Protein AF-A0A2T4LP52-F1 (afdb_monomer)

Solvent-accessible surface area (backbone atoms only — not comparable to full-atom values): 8667 Å² total; per-residue (Å²): 105,74,69,58,51,50,53,53,50,54,66,71,45,63,92,54,89,73,91,51,73,64,58,46,66,74,68,55,74,78,50,70,69,56,50,48,52,50,37,54,52,25,46,76,70,70,34,55,72,60,28,53,50,51,50,52,53,43,43,73,72,69,49,54,54,69,58,53,48,54,51,45,43,51,50,42,52,47,17,43,56,39,39,58,40,43,76,71,69,44,50,56,63,54,46,15,63,74,72,73,42,60,50,68,60,39,51,53,24,40,63,57,30,71,80,48,54,70,66,57,40,49,54,51,47,50,50,42,51,55,48,53,50,45,65,74,72,50,91,64,61,52,62,58,55,50,52,53,53,61,71,72,98

pLDDT: mean 93.83, std 4.49, range [69.5, 98.44]

Foldseek 3Di:
DVVVLVVQLVVVCVPDPDDDPVSCVVRPDDDLLRLLLVLLVCLLVVVLVVNLVSLVVCVVVVDFLLNSLVSNLVLLVLLLQLVVVVVVVDDLVRSCVVVVHDSVSSVSSPVSSVSDDSVRSVVLNVLSVVLSVCCVPPPDDNSVSSSVSSVVD

Structure (mmCIF, N/CA/C/O backbone):
data_AF-A0A2T4LP52-F1
#
_entry.id   AF-A0A2T4LP52-F1
#
loop_
_atom_site.group_PDB
_atom_site.id
_atom_site.type_symbol
_atom_site.label_atom_id
_atom_site.label_alt_id
_atom_site.label_comp_id
_atom_site.label_asym_id
_atom_site.label_entity_id
_atom_site.label_seq_id
_atom_site.pdbx_PDB_ins_code
_atom_site.Cartn_x
_atom_site.Cartn_y
_atom_site.Cartn_z
_atom_site.occupancy
_atom_site.B_iso_or_equiv
_atom_site.auth_seq_id
_atom_site.auth_comp_id
_atom_site.auth_asym_id
_atom_site.auth_atom_id
_atom_site.pdbx_PDB_model_num
ATOM 1 N N . ILE A 1 1 ? -2.069 5.357 -17.944 1.00 69.50 1 ILE A N 1
ATOM 2 C CA . ILE A 1 1 ? -1.659 3.961 -17.659 1.00 69.50 1 ILE A CA 1
ATOM 3 C C . ILE A 1 1 ? -2.259 2.991 -18.676 1.00 69.50 1 ILE A C 1
ATOM 5 O O . ILE A 1 1 ? -1.572 2.732 -19.644 1.00 69.50 1 ILE A O 1
ATOM 9 N N . VAL A 1 2 ? -3.519 2.530 -18.573 1.00 82.31 2 VAL A N 1
ATOM 10 C CA . VAL A 1 2 ? -4.048 1.475 -19.484 1.00 82.31 2 VAL A CA 1
ATOM 11 C C . VAL A 1 2 ? -3.901 1.818 -20.975 1.00 82.31 2 VAL A C 1
ATOM 13 O O . VAL A 1 2 ? -3.417 0.992 -21.735 1.00 82.31 2 VAL A O 1
ATOM 16 N N . LYS A 1 3 ? -4.225 3.053 -21.383 1.00 86.69 3 LYS A N 1
ATOM 17 C CA . LYS A 1 3 ? -4.033 3.519 -22.769 1.00 86.69 3 LYS A CA 1
ATOM 18 C C . LYS A 1 3 ? -2.575 3.388 -23.250 1.00 86.69 3 LYS A C 1
ATOM 20 O O . LYS A 1 3 ? -2.340 2.867 -24.329 1.00 86.69 3 LYS A O 1
ATOM 25 N N . GLN A 1 4 ? -1.612 3.795 -22.421 1.00 85.62 4 GLN A N 1
ATOM 26 C CA . GLN A 1 4 ? -0.179 3.727 -22.743 1.00 85.62 4 GLN A CA 1
ATOM 27 C C . GLN A 1 4 ? 0.332 2.279 -22.816 1.00 85.62 4 GLN A C 1
ATOM 29 O O . GLN A 1 4 ? 1.195 1.970 -23.631 1.00 85.62 4 GLN A O 1
ATOM 34 N N . GLU A 1 5 ? -0.190 1.376 -21.978 1.00 86.88 5 GLU A N 1
ATOM 35 C CA . GLU A 1 5 ? 0.147 -0.053 -22.061 1.00 86.88 5 GLU A CA 1
ATOM 36 C C . GLU A 1 5 ? -0.409 -0.694 -23.341 1.00 86.88 5 GLU A C 1
ATOM 38 O O . GLU A 1 5 ? 0.272 -1.507 -23.958 1.00 86.88 5 GLU A O 1
ATOM 43 N N . ILE A 1 6 ? -1.608 -0.291 -23.782 1.00 87.69 6 ILE A N 1
ATOM 44 C CA . ILE A 1 6 ? -2.187 -0.740 -25.058 1.00 87.69 6 ILE A CA 1
ATOM 45 C C . ILE A 1 6 ? -1.346 -0.248 -26.241 1.00 87.69 6 ILE A C 1
ATOM 47 O O . ILE A 1 6 ? -1.047 -1.034 -27.132 1.00 87.69 6 ILE A O 1
ATOM 51 N N . GLU A 1 7 ? -0.915 1.014 -26.238 1.00 88.81 7 GLU A N 1
ATOM 52 C CA . GLU A 1 7 ? -0.043 1.565 -27.288 1.00 88.81 7 GLU A CA 1
ATOM 53 C C . GLU A 1 7 ? 1.283 0.792 -27.395 1.00 88.81 7 GLU A C 1
ATOM 55 O O . GLU A 1 7 ? 1.698 0.428 -28.495 1.00 88.81 7 GLU A O 1
ATOM 60 N N . LYS A 1 8 ? 1.909 0.453 -26.259 1.00 88.38 8 LYS A N 1
ATOM 61 C CA . LYS A 1 8 ? 3.119 -0.387 -26.229 1.00 88.38 8 LYS A CA 1
ATOM 62 C C . LYS A 1 8 ? 2.878 -1.794 -26.775 1.00 88.38 8 LYS A C 1
ATOM 64 O O . LYS A 1 8 ? 3.717 -2.312 -27.505 1.00 88.38 8 LYS A O 1
ATOM 69 N N . LEU A 1 9 ? 1.744 -2.409 -26.437 1.00 89.62 9 LEU A N 1
ATOM 70 C CA . LEU A 1 9 ? 1.387 -3.741 -26.929 1.00 89.62 9 LEU A CA 1
ATOM 71 C C . LEU A 1 9 ? 1.138 -3.751 -28.437 1.00 89.62 9 LEU A C 1
ATOM 73 O O . LEU A 1 9 ? 1.603 -4.661 -29.113 1.00 89.62 9 LEU A O 1
ATOM 77 N N . ILE A 1 10 ? 0.451 -2.736 -28.966 1.00 89.56 10 ILE A N 1
ATOM 78 C CA . ILE A 1 10 ? 0.235 -2.591 -30.411 1.00 89.56 10 ILE A CA 1
ATOM 79 C C . ILE A 1 10 ? 1.580 -2.454 -31.130 1.00 89.56 10 ILE A C 1
ATOM 81 O O . ILE A 1 10 ? 1.810 -3.139 -32.120 1.00 89.56 10 ILE A O 1
ATOM 85 N N . LEU A 1 11 ? 2.494 -1.635 -30.599 1.00 89.50 11 LEU A N 1
ATOM 86 C CA . LEU A 1 11 ? 3.828 -1.474 -31.179 1.00 89.50 11 LEU A CA 1
ATOM 87 C C . LEU A 1 11 ? 4.650 -2.775 -31.131 1.00 89.50 11 LEU A C 1
ATOM 89 O O . LEU A 1 11 ? 5.375 -3.077 -32.073 1.00 89.50 11 LEU A O 1
ATOM 93 N N . PHE A 1 12 ? 4.526 -3.555 -30.054 1.00 89.94 12 PHE A N 1
ATOM 94 C CA . PHE A 1 12 ? 5.217 -4.837 -29.896 1.00 89.94 12 PHE A CA 1
ATOM 95 C C . PHE A 1 12 ? 4.693 -5.934 -30.834 1.00 89.94 12 PHE A C 1
ATOM 97 O O . PHE A 1 12 ? 5.462 -6.787 -31.270 1.00 89.94 12 PHE A O 1
ATOM 104 N N . LEU A 1 13 ? 3.393 -5.933 -31.140 1.00 91.06 13 LEU A N 1
ATOM 105 C CA . LEU A 1 13 ? 2.763 -6.966 -31.966 1.00 91.06 13 LEU A CA 1
ATOM 106 C C . LEU A 1 13 ? 3.220 -6.957 -33.431 1.00 91.06 13 LEU A C 1
ATOM 108 O O . LEU A 1 13 ? 3.140 -8.001 -34.087 1.00 91.06 13 LEU A O 1
ATOM 112 N N . GLY A 1 14 ? 3.667 -5.809 -33.947 1.00 88.56 14 GLY A N 1
ATOM 113 C CA . GLY A 1 14 ? 3.943 -5.634 -35.372 1.00 88.56 14 GLY A CA 1
ATOM 114 C C . GLY A 1 14 ? 2.691 -5.918 -36.207 1.00 88.56 14 GLY A C 1
ATOM 115 O O . GLY A 1 14 ? 1.634 -5.343 -35.959 1.00 88.56 14 GLY A O 1
ATOM 116 N N . ASP A 1 15 ? 2.793 -6.853 -37.152 1.00 91.12 15 ASP A N 1
ATOM 117 C CA . ASP A 1 15 ? 1.692 -7.218 -38.057 1.00 91.12 15 ASP A CA 1
ATOM 118 C C . ASP A 1 15 ? 0.634 -8.134 -37.414 1.00 91.12 15 ASP A C 1
ATOM 120 O O . ASP A 1 15 ? -0.413 -8.417 -38.004 1.00 91.12 15 ASP A O 1
ATOM 124 N N . ARG A 1 16 ? 0.884 -8.637 -36.197 1.00 93.75 16 ARG A N 1
ATOM 125 C CA . ARG A 1 16 ? -0.079 -9.492 -35.497 1.00 93.75 16 ARG A CA 1
ATOM 126 C C . ARG A 1 16 ? -1.292 -8.677 -35.047 1.00 93.75 16 ARG A C 1
ATOM 128 O O . ARG A 1 16 ? -1.170 -7.680 -34.349 1.00 93.75 16 ARG A O 1
ATOM 135 N N . THR A 1 17 ? -2.488 -9.186 -35.327 1.00 90.62 17 THR A N 1
ATOM 136 C CA . THR A 1 17 ? -3.756 -8.504 -35.002 1.00 90.62 17 THR A CA 1
ATOM 137 C C . THR A 1 17 ? -4.356 -8.891 -33.648 1.00 90.62 17 THR A C 1
ATOM 139 O O . THR A 1 17 ? -5.335 -8.290 -33.213 1.00 90.62 17 THR A O 1
ATOM 142 N N . THR A 1 18 ? -3.800 -9.902 -32.969 1.00 92.00 18 THR A N 1
ATOM 143 C CA . THR A 1 18 ? -4.332 -10.424 -31.698 1.00 92.00 18 THR A CA 1
ATOM 144 C C . THR A 1 18 ? -3.287 -10.360 -30.586 1.00 92.00 18 THR A C 1
ATOM 146 O O . THR A 1 18 ? -2.221 -10.979 -30.687 1.00 92.00 18 THR A O 1
ATOM 149 N N . ILE A 1 19 ? -3.633 -9.654 -29.501 1.00 90.81 19 ILE A N 1
ATOM 150 C CA . ILE A 1 19 ? -2.891 -9.644 -28.232 1.00 90.81 19 ILE A CA 1
ATOM 151 C C . ILE A 1 19 ? -3.231 -10.925 -27.466 1.00 90.81 19 ILE A C 1
ATOM 153 O O . ILE A 1 19 ? -4.397 -11.180 -27.159 1.00 90.81 19 ILE A O 1
ATOM 157 N N . ASN A 1 20 ? -2.222 -11.716 -27.116 1.00 91.69 20 ASN A N 1
ATOM 158 C CA . ASN A 1 20 ? -2.361 -12.864 -26.229 1.00 91.69 20 ASN A CA 1
ATOM 159 C C . ASN A 1 20 ? -1.802 -12.553 -24.826 1.00 91.69 20 ASN A C 1
ATOM 161 O O . ASN A 1 20 ? -1.160 -11.531 -24.581 1.00 91.69 20 ASN A O 1
ATOM 165 N N . LYS A 1 21 ? -2.052 -13.454 -23.871 1.00 89.44 21 LYS A N 1
ATOM 166 C CA . LYS A 1 21 ? -1.648 -13.266 -22.470 1.00 89.44 21 LYS A CA 1
ATOM 167 C C . LYS A 1 21 ? -0.124 -13.189 -22.283 1.00 89.44 21 LYS A C 1
ATOM 169 O O . LYS A 1 21 ? 0.333 -12.475 -21.393 1.00 89.44 21 LYS A O 1
ATOM 174 N N . ASN A 1 22 ? 0.653 -13.895 -23.103 1.00 89.31 22 ASN A N 1
ATOM 175 C CA . ASN A 1 22 ? 2.113 -13.872 -23.021 1.00 89.31 22 ASN A CA 1
ATOM 176 C C . ASN A 1 22 ? 2.676 -12.519 -23.470 1.00 89.31 22 ASN A C 1
ATOM 178 O O . ASN A 1 22 ? 3.576 -12.014 -22.806 1.00 89.31 22 ASN A O 1
ATOM 182 N N . ASP A 1 23 ? 2.101 -11.895 -24.505 1.00 88.88 23 ASP A N 1
ATOM 183 C CA . ASP A 1 23 ? 2.513 -10.552 -24.942 1.00 88.88 23 ASP A CA 1
ATOM 184 C C . ASP A 1 23 ? 2.310 -9.528 -23.812 1.00 88.88 23 ASP A C 1
ATOM 186 O O . ASP A 1 23 ? 3.187 -8.716 -23.517 1.00 88.88 23 ASP A O 1
ATOM 190 N N . VAL A 1 24 ? 1.170 -9.619 -23.110 1.00 86.75 24 VAL A N 1
ATOM 191 C CA . VAL A 1 24 ? 0.882 -8.778 -21.936 1.00 86.75 24 VAL A CA 1
ATOM 192 C C . VAL A 1 24 ? 1.922 -8.999 -20.843 1.00 86.75 24 VAL A C 1
ATOM 194 O O . VAL A 1 24 ? 2.429 -8.032 -20.287 1.00 86.75 24 VAL A O 1
ATOM 197 N N . HIS A 1 25 ? 2.271 -10.249 -20.539 1.00 84.00 25 HIS A N 1
ATOM 198 C CA . HIS A 1 25 ? 3.273 -10.551 -19.516 1.00 84.00 25 HIS A CA 1
ATOM 199 C C . HIS A 1 25 ? 4.694 -10.112 -19.889 1.00 84.00 25 HIS A C 1
ATOM 201 O O . HIS A 1 25 ? 5.468 -9.816 -18.982 1.00 84.00 25 HIS A O 1
ATOM 207 N N . GLN A 1 26 ? 5.036 -10.058 -21.178 1.00 84.19 26 GLN A N 1
ATOM 208 C CA . GLN A 1 26 ? 6.344 -9.584 -21.639 1.00 84.19 26 GLN A CA 1
ATOM 209 C C . GLN A 1 26 ? 6.476 -8.061 -21.613 1.00 84.19 26 GLN A C 1
ATOM 211 O O . GLN A 1 26 ? 7.556 -7.554 -21.322 1.00 84.19 26 GLN A O 1
ATOM 216 N N . ILE A 1 27 ? 5.404 -7.335 -21.939 1.00 85.19 27 ILE A N 1
ATOM 217 C CA . ILE A 1 27 ? 5.480 -5.889 -22.198 1.00 85.19 27 ILE A CA 1
ATOM 218 C C . ILE A 1 27 ? 4.911 -5.049 -21.062 1.00 85.19 27 ILE A C 1
ATOM 220 O O . ILE A 1 27 ? 5.405 -3.953 -20.786 1.00 85.19 27 ILE A O 1
ATOM 224 N N . VAL A 1 28 ? 3.874 -5.543 -20.388 1.00 81.31 28 VAL A N 1
ATOM 225 C CA . VAL A 1 28 ? 3.184 -4.781 -19.352 1.00 81.31 28 VAL A CA 1
ATOM 226 C C . VAL A 1 28 ? 3.816 -5.072 -18.000 1.00 81.31 28 VAL A C 1
ATOM 228 O O . VAL A 1 28 ? 3.507 -6.058 -17.327 1.00 81.31 28 VAL A O 1
ATOM 231 N N . ASN A 1 29 ? 4.675 -4.153 -17.571 1.00 79.25 29 ASN A N 1
ATOM 232 C CA . ASN A 1 29 ? 5.210 -4.157 -16.220 1.00 79.25 29 ASN A CA 1
ATOM 233 C C . ASN A 1 29 ? 4.156 -3.667 -15.225 1.00 79.25 29 ASN A C 1
ATOM 235 O O . ASN A 1 29 ? 3.415 -2.714 -15.478 1.00 79.25 29 ASN A O 1
ATOM 239 N N . ARG A 1 30 ? 4.111 -4.301 -14.050 1.00 83.06 30 ARG A N 1
ATOM 240 C CA . ARG A 1 30 ? 3.306 -3.793 -12.936 1.00 83.06 30 ARG A CA 1
ATOM 241 C C . ARG A 1 30 ? 3.861 -2.455 -12.483 1.00 83.06 30 ARG A C 1
ATOM 243 O O . ARG A 1 30 ? 5.074 -2.300 -12.344 1.00 83.06 30 ARG A O 1
ATOM 250 N N . SER A 1 31 ? 2.971 -1.511 -12.199 1.00 88.62 31 SER A N 1
ATOM 251 C CA . SER A 1 31 ? 3.402 -0.263 -11.581 1.00 88.62 31 SER A CA 1
ATOM 252 C C . SER A 1 31 ? 3.913 -0.518 -10.162 1.00 88.62 31 SER A C 1
ATOM 254 O O . SER A 1 31 ? 3.509 -1.478 -9.498 1.00 88.62 31 SER A O 1
ATOM 256 N N . LEU A 1 32 ? 4.761 0.383 -9.665 1.00 91.00 32 LEU A N 1
ATOM 257 C CA . LEU A 1 32 ? 5.229 0.344 -8.282 1.00 91.00 32 LEU A CA 1
ATOM 258 C C . LEU A 1 32 ? 4.062 0.270 -7.287 1.00 91.00 32 LEU A C 1
ATOM 260 O O . LEU A 1 32 ? 4.070 -0.555 -6.381 1.00 91.00 32 LEU A O 1
ATOM 264 N N . GLU A 1 33 ? 3.021 1.080 -7.492 1.00 90.94 33 GLU A N 1
ATOM 265 C CA . GLU A 1 33 ? 1.828 1.072 -6.639 1.00 90.94 33 GLU A CA 1
ATOM 266 C C . GLU A 1 33 ? 1.111 -0.282 -6.637 1.00 90.94 33 GLU A C 1
ATOM 268 O O . GLU A 1 33 ? 0.654 -0.731 -5.587 1.00 90.94 33 GLU A O 1
ATOM 273 N N . GLN A 1 34 ? 1.021 -0.950 -7.793 1.00 91.50 34 GLN A N 1
ATOM 274 C CA . GLN A 1 34 ? 0.430 -2.286 -7.892 1.00 91.50 34 GLN A CA 1
ATOM 275 C C . GLN A 1 34 ? 1.285 -3.331 -7.174 1.00 91.50 34 GLN A C 1
ATOM 277 O O . GLN A 1 34 ? 0.735 -4.190 -6.486 1.00 91.50 34 GLN A O 1
ATOM 282 N N . ASN A 1 35 ? 2.613 -3.251 -7.298 1.00 94.50 35 ASN A N 1
ATOM 283 C CA . ASN A 1 35 ? 3.523 -4.137 -6.576 1.00 94.50 35 ASN A CA 1
ATOM 284 C C . ASN A 1 35 ? 3.432 -3.914 -5.062 1.00 94.50 35 ASN A C 1
ATOM 286 O O . ASN A 1 35 ? 3.279 -4.878 -4.324 1.00 94.50 35 ASN A O 1
ATOM 290 N N . VAL A 1 36 ? 3.420 -2.665 -4.588 1.00 95.38 36 VAL A N 1
ATOM 291 C CA . VAL A 1 36 ? 3.279 -2.368 -3.154 1.00 95.38 36 VAL A CA 1
ATOM 292 C C . VAL A 1 36 ? 1.892 -2.751 -2.626 1.00 95.38 36 VAL A C 1
ATOM 294 O O . VAL A 1 36 ? 1.765 -3.217 -1.496 1.00 95.38 36 VAL A O 1
ATOM 297 N N . PHE A 1 37 ? 0.836 -2.633 -3.434 1.00 94.81 37 PHE A N 1
ATOM 298 C CA . PHE A 1 37 ? -0.470 -3.175 -3.060 1.00 94.81 37 PHE A CA 1
ATOM 299 C C . PHE A 1 37 ? -0.411 -4.703 -2.900 1.00 94.81 37 PHE A C 1
ATOM 301 O O . PHE A 1 37 ? -0.812 -5.236 -1.867 1.00 94.81 37 PHE A O 1
ATOM 308 N N . LEU A 1 38 ? 0.160 -5.413 -3.876 1.00 95.31 38 LEU A N 1
ATOM 309 C CA . LEU A 1 38 ? 0.328 -6.867 -3.811 1.00 95.31 38 LEU A CA 1
ATOM 310 C C . LEU A 1 38 ? 1.213 -7.309 -2.633 1.00 95.31 38 LEU A C 1
ATOM 312 O O . LEU A 1 38 ? 0.930 -8.330 -2.008 1.00 95.31 38 LEU A O 1
ATOM 316 N N . LEU A 1 39 ? 2.233 -6.525 -2.283 1.00 95.25 39 LEU A N 1
ATOM 317 C CA . LEU A 1 39 ? 3.057 -6.738 -1.095 1.00 95.25 39 LEU A CA 1
ATOM 318 C C . LEU A 1 39 ? 2.197 -6.767 0.174 1.00 95.25 39 LEU A C 1
ATOM 320 O O . LEU A 1 39 ? 2.314 -7.703 0.964 1.00 95.25 39 LEU A O 1
ATOM 324 N N . THR A 1 40 ? 1.276 -5.809 0.334 1.00 93.69 40 THR A N 1
ATOM 325 C CA . THR A 1 40 ? 0.356 -5.805 1.485 1.00 93.69 40 THR A CA 1
ATOM 326 C C . THR A 1 40 ? -0.578 -7.020 1.495 1.00 93.69 40 THR A C 1
ATOM 328 O O . THR A 1 40 ? -0.893 -7.530 2.568 1.00 93.69 40 THR A O 1
ATOM 331 N N . GLU A 1 41 ? -0.961 -7.568 0.332 1.00 94.38 41 GLU A N 1
ATOM 332 C CA . GLU A 1 41 ? -1.688 -8.846 0.287 1.00 94.38 41 GLU A CA 1
ATOM 333 C C . GLU A 1 41 ? -0.838 -10.038 0.738 1.00 94.38 41 GLU A C 1
ATOM 335 O O . GLU A 1 41 ? -1.351 -10.946 1.394 1.00 94.38 41 GLU A O 1
ATOM 340 N N . TYR A 1 42 ? 0.443 -10.085 0.366 1.00 95.62 42 TYR A N 1
ATOM 341 C CA . TYR A 1 42 ? 1.330 -11.156 0.814 1.00 95.62 42 TYR A CA 1
ATOM 342 C C . TYR A 1 42 ? 1.541 -11.118 2.322 1.00 95.62 42 TYR A C 1
ATOM 344 O O . TYR A 1 42 ? 1.493 -12.179 2.943 1.00 95.62 42 TYR A O 1
ATOM 352 N N . ILE A 1 43 ? 1.701 -9.925 2.898 1.00 92.31 43 ILE A N 1
ATOM 353 C CA . ILE A 1 43 ? 1.793 -9.723 4.349 1.00 92.31 43 ILE A CA 1
ATOM 354 C C . ILE A 1 43 ? 0.508 -10.220 5.022 1.00 92.31 43 ILE A C 1
ATOM 356 O O . ILE A 1 43 ? 0.563 -11.119 5.854 1.00 92.31 43 ILE A O 1
ATOM 360 N N . GLN A 1 44 ? -0.659 -9.747 4.568 1.00 91.56 44 GLN A N 1
ATOM 361 C CA . GLN A 1 44 ? -1.965 -10.149 5.107 1.00 91.56 44 GLN A CA 1
ATOM 362 C C . GLN A 1 44 ? -2.188 -11.668 5.080 1.00 91.56 44 GLN A C 1
ATOM 364 O O . GLN A 1 44 ? -2.760 -12.236 6.006 1.00 91.56 44 GLN A O 1
ATOM 369 N N . LYS A 1 45 ? -1.731 -12.341 4.018 1.00 92.81 45 LYS A N 1
ATOM 370 C CA . LYS A 1 45 ? -1.870 -13.796 3.834 1.00 92.81 45 LYS A CA 1
ATOM 371 C C . LYS A 1 45 ? -0.751 -14.599 4.511 1.00 92.81 45 LYS A C 1
ATOM 373 O O . LYS A 1 45 ? -0.602 -15.778 4.190 1.00 92.81 45 LYS A O 1
ATOM 378 N N . ASN A 1 46 ? 0.060 -13.985 5.378 1.00 90.06 46 ASN A N 1
ATOM 379 C CA . ASN A 1 46 ? 1.224 -14.593 6.033 1.00 90.06 46 ASN A CA 1
ATOM 380 C C . ASN A 1 46 ? 2.248 -15.217 5.059 1.00 90.06 46 ASN A C 1
ATOM 382 O O . ASN A 1 46 ? 2.999 -16.129 5.400 1.00 90.06 46 ASN A O 1
ATOM 386 N N . LYS A 1 47 ? 2.333 -14.714 3.821 1.00 94.75 47 LYS A N 1
ATOM 387 C CA . LYS A 1 47 ? 3.281 -15.182 2.794 1.00 94.75 47 LYS A CA 1
ATOM 388 C C . LYS A 1 47 ? 4.607 -14.425 2.894 1.00 94.75 47 LYS A C 1
ATOM 390 O O . LYS A 1 47 ? 5.044 -13.816 1.916 1.00 94.75 47 LYS A O 1
ATOM 395 N N . LYS A 1 48 ? 5.256 -14.486 4.064 1.00 90.31 48 LYS A N 1
ATOM 396 C CA . LYS A 1 48 ? 6.462 -13.698 4.395 1.00 90.31 48 LYS A CA 1
ATOM 397 C C . LYS A 1 48 ? 7.589 -13.866 3.368 1.00 90.31 48 LYS A C 1
ATOM 399 O O . LYS A 1 48 ? 8.132 -12.872 2.903 1.00 90.31 48 LYS A O 1
ATOM 404 N N . THR A 1 49 ? 7.852 -15.086 2.893 1.00 93.75 49 THR A N 1
ATOM 405 C CA . THR A 1 49 ? 8.858 -15.341 1.841 1.00 93.75 49 THR A CA 1
ATOM 406 C C . THR A 1 49 ? 8.570 -14.571 0.549 1.00 93.75 49 THR A C 1
ATOM 408 O O . THR A 1 49 ? 9.479 -13.993 -0.040 1.00 93.75 49 THR A O 1
ATOM 411 N N . LYS A 1 50 ? 7.302 -14.517 0.112 1.00 95.75 50 LYS A N 1
ATOM 412 C CA . LYS A 1 50 ? 6.914 -13.779 -1.103 1.00 95.75 50 LYS A CA 1
ATOM 413 C C . LYS A 1 50 ? 6.961 -12.269 -0.894 1.00 95.75 50 LYS A C 1
ATOM 415 O O . LYS A 1 50 ? 7.324 -11.552 -1.820 1.00 95.75 50 LYS A O 1
ATOM 420 N N . ALA A 1 51 ? 6.602 -11.801 0.301 1.00 95.44 51 ALA A N 1
ATOM 421 C CA . ALA A 1 51 ? 6.699 -10.392 0.662 1.00 95.44 51 ALA A CA 1
ATOM 422 C C . ALA A 1 51 ? 8.158 -9.912 0.617 1.00 95.44 51 ALA A C 1
ATOM 424 O O . ALA A 1 51 ? 8.456 -8.936 -0.064 1.00 95.44 51 ALA A O 1
ATOM 425 N N . ILE A 1 52 ? 9.075 -10.651 1.247 1.00 94.38 52 ILE A N 1
ATOM 426 C CA . ILE A 1 52 ? 10.505 -10.315 1.248 1.00 94.38 52 ILE A CA 1
ATOM 427 C C . ILE A 1 52 ? 11.106 -10.391 -0.153 1.00 94.38 52 ILE A C 1
ATOM 429 O O . ILE A 1 52 ? 11.825 -9.476 -0.544 1.00 94.38 52 ILE A O 1
ATOM 433 N N . GLN A 1 53 ? 10.777 -11.418 -0.944 1.00 95.31 53 GLN A N 1
ATOM 434 C CA . GLN A 1 53 ? 11.255 -11.483 -2.327 1.00 95.31 53 GLN A CA 1
ATOM 435 C C . GLN A 1 53 ? 10.808 -10.258 -3.134 1.00 95.31 53 GLN A C 1
ATOM 437 O O . GLN A 1 53 ? 11.622 -9.634 -3.800 1.00 95.31 53 GLN A O 1
ATOM 442 N N . MET A 1 54 ? 9.540 -9.858 -3.011 1.00 94.88 54 MET A N 1
ATOM 443 C CA . MET A 1 54 ? 9.017 -8.683 -3.708 1.00 94.88 54 MET A CA 1
ATOM 444 C C . MET A 1 54 ? 9.726 -7.389 -3.299 1.00 94.88 54 MET A C 1
ATOM 446 O O . MET A 1 54 ? 9.983 -6.542 -4.146 1.00 94.88 54 MET A O 1
ATOM 450 N N . VAL A 1 55 ? 10.055 -7.227 -2.018 1.00 94.31 55 VAL A N 1
ATOM 451 C CA . VAL A 1 55 ? 10.806 -6.059 -1.532 1.00 94.31 55 VAL A CA 1
ATOM 452 C C . VAL A 1 55 ? 12.204 -6.038 -2.131 1.00 94.31 55 VAL A C 1
ATOM 454 O O . VAL A 1 55 ? 12.627 -5.002 -2.637 1.00 94.31 55 VAL A O 1
ATOM 457 N N . LYS A 1 56 ? 12.890 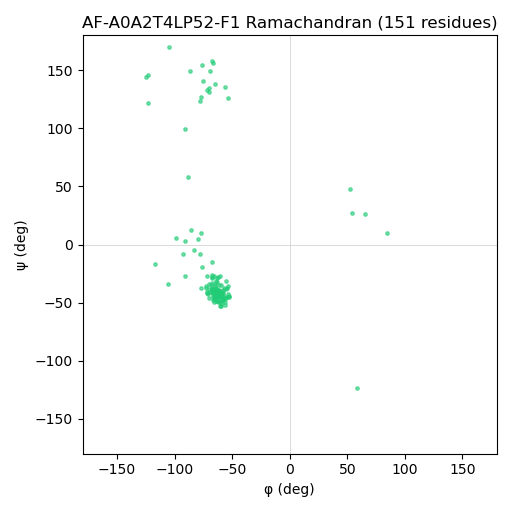-7.185 -2.146 1.00 93.62 56 LYS A N 1
ATOM 458 C CA . LYS A 1 56 ? 14.212 -7.322 -2.768 1.00 93.62 56 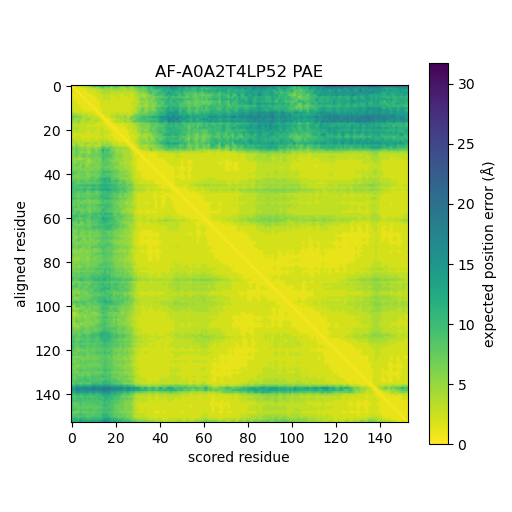LYS A CA 1
ATOM 459 C C . LYS A 1 56 ? 14.176 -7.001 -4.257 1.00 93.62 56 LYS A C 1
ATOM 461 O O . LYS A 1 56 ? 15.045 -6.275 -4.727 1.00 93.62 56 LYS A O 1
ATOM 466 N N . ASP A 1 57 ? 13.158 -7.471 -4.973 1.00 93.50 57 ASP A N 1
ATOM 467 C CA . ASP A 1 57 ? 12.981 -7.175 -6.397 1.00 93.50 57 ASP A CA 1
ATOM 468 C C . ASP A 1 57 ? 12.790 -5.665 -6.629 1.00 93.50 57 ASP A C 1
ATOM 470 O O . ASP A 1 57 ? 13.419 -5.087 -7.512 1.00 93.50 57 ASP A O 1
ATOM 474 N N . LEU A 1 58 ? 11.969 -5.001 -5.806 1.00 94.19 58 LEU A N 1
ATOM 475 C CA . LEU A 1 58 ? 11.740 -3.554 -5.896 1.00 94.19 58 LEU A CA 1
ATOM 476 C C . LEU A 1 58 ? 13.009 -2.748 -5.581 1.00 94.19 58 LEU A C 1
ATOM 478 O O . LEU A 1 58 ? 13.327 -1.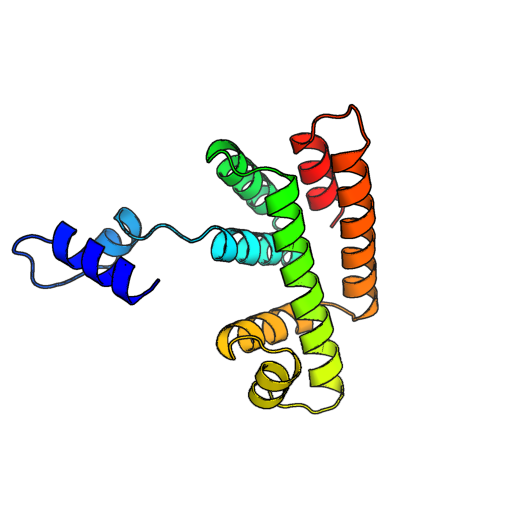795 -6.290 1.00 94.19 58 LEU A O 1
ATOM 482 N N . ILE A 1 59 ? 13.771 -3.159 -4.568 1.00 93.00 59 ILE A N 1
ATOM 483 C CA . ILE A 1 59 ? 15.060 -2.545 -4.228 1.00 93.00 59 ILE A CA 1
ATOM 484 C C . ILE A 1 59 ? 16.080 -2.760 -5.357 1.00 93.00 59 ILE A C 1
ATOM 486 O O . ILE A 1 59 ? 16.799 -1.831 -5.723 1.00 93.00 59 ILE A O 1
ATOM 490 N N . ALA A 1 60 ? 16.119 -3.947 -5.969 1.00 92.00 60 ALA A N 1
ATOM 491 C CA . ALA A 1 60 ? 16.974 -4.227 -7.125 1.00 92.00 60 ALA A CA 1
ATOM 492 C C . ALA A 1 60 ? 16.605 -3.361 -8.346 1.00 92.00 60 ALA A C 1
ATOM 494 O O . ALA A 1 60 ? 17.477 -2.991 -9.132 1.00 92.00 60 ALA A O 1
ATOM 495 N N . MET A 1 61 ? 15.334 -2.963 -8.464 1.00 91.38 61 MET A N 1
ATOM 496 C CA . MET A 1 61 ? 14.854 -1.960 -9.426 1.00 91.38 61 MET A CA 1
ATOM 497 C C . MET A 1 61 ? 15.179 -0.508 -9.023 1.00 91.38 61 MET A C 1
ATOM 499 O O . MET A 1 61 ? 14.708 0.423 -9.674 1.00 91.38 61 MET A O 1
ATOM 503 N N . LYS A 1 62 ? 16.017 -0.303 -7.996 1.00 92.44 62 LYS A N 1
ATOM 504 C CA . LYS A 1 62 ? 16.439 0.996 -7.445 1.00 92.44 62 LYS A CA 1
ATOM 505 C C . LYS A 1 62 ? 15.310 1.807 -6.803 1.00 92.44 62 LYS A C 1
ATOM 507 O O . LYS A 1 62 ? 15.385 3.033 -6.748 1.00 92.44 62 LYS A O 1
ATOM 512 N N . GLU A 1 63 ? 14.260 1.147 -6.317 1.00 95.25 63 GLU A N 1
ATOM 513 C CA . GLU A 1 63 ? 13.241 1.826 -5.519 1.00 95.25 63 GLU A CA 1
ATOM 514 C C . GLU A 1 63 ? 13.742 2.063 -4.093 1.00 95.25 63 GLU A C 1
ATOM 516 O O . GLU A 1 63 ? 14.159 1.144 -3.391 1.00 95.25 63 GLU A O 1
ATOM 521 N N . GLU A 1 64 ? 13.667 3.317 -3.655 1.00 94.94 64 GLU A N 1
ATOM 522 C CA . GLU A 1 64 ? 14.128 3.733 -2.333 1.00 94.94 64 GLU A CA 1
ATOM 523 C C . GLU A 1 64 ? 13.221 3.179 -1.212 1.00 94.94 64 GLU A C 1
ATOM 525 O O . GLU A 1 64 ? 11.993 3.336 -1.286 1.00 94.94 64 GLU A O 1
ATOM 530 N N . PRO A 1 65 ? 13.772 2.632 -0.109 1.00 95.44 65 PRO A N 1
ATOM 531 C CA . PRO A 1 65 ? 12.982 2.074 0.996 1.00 95.44 65 PRO A CA 1
ATOM 532 C C . PRO A 1 65 ? 11.962 3.042 1.589 1.00 95.44 65 PRO A C 1
ATOM 534 O O . PRO A 1 65 ? 10.846 2.653 1.923 1.00 95.44 65 PRO A O 1
ATOM 537 N N . ILE A 1 66 ? 12.320 4.325 1.680 1.00 95.88 66 ILE A N 1
ATOM 538 C CA . ILE A 1 66 ? 11.432 5.372 2.195 1.00 95.88 66 ILE A CA 1
ATOM 539 C C . ILE A 1 66 ? 10.207 5.583 1.295 1.00 95.88 66 ILE A C 1
ATOM 541 O O . ILE A 1 66 ? 9.101 5.806 1.784 1.00 95.88 66 ILE A O 1
ATOM 545 N N . LYS A 1 67 ? 10.377 5.449 -0.025 1.00 96.50 67 LYS A N 1
ATOM 546 C CA . LYS A 1 67 ? 9.286 5.540 -1.000 1.00 96.50 67 LYS A CA 1
ATOM 547 C C . LYS A 1 67 ? 8.385 4.311 -0.914 1.00 96.50 67 LYS A C 1
ATOM 549 O O . LYS A 1 67 ? 7.162 4.452 -0.939 1.00 96.50 67 LYS A O 1
ATOM 554 N N . LEU A 1 68 ? 8.973 3.122 -0.759 1.00 97.12 68 LEU A N 1
ATOM 555 C CA . LEU A 1 68 ? 8.225 1.885 -0.524 1.00 97.12 68 LEU A CA 1
ATOM 556 C C . LEU A 1 68 ? 7.392 1.980 0.755 1.00 97.12 68 LEU A C 1
ATOM 558 O O . LEU A 1 68 ? 6.186 1.739 0.708 1.00 97.12 68 LEU A O 1
ATOM 562 N N . LEU A 1 69 ? 8.000 2.414 1.863 1.00 97.69 69 LEU A N 1
ATOM 563 C CA . LEU A 1 69 ? 7.298 2.627 3.124 1.00 97.69 69 LEU A CA 1
ATOM 564 C C . LEU A 1 69 ? 6.148 3.625 2.954 1.00 97.69 69 LEU A C 1
ATOM 566 O O . LEU A 1 69 ? 5.026 3.315 3.331 1.00 97.69 69 LEU A O 1
ATOM 570 N N . ALA A 1 70 ? 6.373 4.774 2.309 1.00 97.62 70 ALA A N 1
ATOM 571 C CA . ALA A 1 70 ? 5.324 5.772 2.084 1.00 97.62 70 ALA A CA 1
ATOM 572 C C . ALA A 1 70 ? 4.107 5.211 1.319 1.00 97.62 70 ALA A C 1
ATOM 574 O O . ALA A 1 70 ? 2.956 5.553 1.626 1.00 97.62 70 ALA A O 1
ATOM 575 N N . LEU A 1 71 ? 4.340 4.328 0.343 1.00 97.38 71 LEU A N 1
ATOM 576 C CA . LEU A 1 71 ? 3.281 3.638 -0.396 1.00 97.38 71 LEU A CA 1
ATOM 577 C C . LEU A 1 71 ? 2.570 2.580 0.458 1.00 97.38 71 LEU A C 1
ATOM 579 O O . LEU A 1 71 ? 1.341 2.493 0.410 1.00 97.38 71 LEU A O 1
ATOM 583 N N . ILE A 1 72 ? 3.313 1.823 1.271 1.00 97.31 72 ILE A N 1
ATOM 584 C CA . ILE A 1 72 ? 2.752 0.861 2.230 1.00 97.31 72 ILE A CA 1
ATOM 585 C C . ILE A 1 72 ? 1.840 1.591 3.224 1.00 97.31 72 ILE A C 1
ATOM 587 O O . ILE A 1 72 ? 0.665 1.240 3.354 1.00 97.31 72 ILE A O 1
ATOM 591 N N . THR A 1 73 ? 2.325 2.669 3.844 1.00 97.94 73 THR A N 1
ATOM 592 C CA . THR A 1 73 ? 1.550 3.494 4.779 1.00 97.94 73 THR A CA 1
ATOM 593 C C . THR A 1 73 ? 0.295 4.053 4.116 1.00 97.94 73 THR A C 1
ATOM 595 O O . THR A 1 73 ? -0.779 4.067 4.713 1.00 97.94 73 THR A O 1
ATOM 598 N N . SER A 1 74 ? 0.392 4.490 2.857 1.00 97.25 74 SER A N 1
ATOM 599 C CA . SER A 1 74 ? -0.763 4.992 2.104 1.00 97.25 74 SER A CA 1
ATOM 600 C C . SER A 1 74 ? -1.827 3.916 1.874 1.00 97.25 74 SER A C 1
ATOM 602 O O . SER A 1 74 ? -3.016 4.212 1.993 1.00 97.25 74 SER A O 1
ATOM 604 N N . ASN A 1 75 ? -1.426 2.669 1.604 1.00 97.38 75 ASN A N 1
ATOM 605 C CA . ASN A 1 75 ? -2.357 1.547 1.488 1.00 97.38 75 ASN A CA 1
ATOM 606 C C . ASN A 1 75 ? -3.039 1.238 2.828 1.00 97.38 75 ASN A C 1
ATOM 608 O O . ASN A 1 75 ? -4.264 1.144 2.861 1.00 97.38 75 ASN A O 1
ATOM 612 N N . TYR A 1 76 ? -2.294 1.166 3.935 1.00 98.00 76 TYR A N 1
ATOM 613 C CA . TYR A 1 76 ? -2.889 0.917 5.255 1.00 98.00 76 TYR A CA 1
ATOM 614 C C . TYR A 1 76 ? -3.823 2.045 5.712 1.00 98.00 76 TYR A C 1
ATOM 616 O O . TYR A 1 76 ? -4.917 1.764 6.204 1.00 98.00 76 TYR A O 1
ATOM 624 N N . ARG A 1 77 ? -3.481 3.316 5.452 1.00 97.94 77 ARG A N 1
ATOM 625 C CA . ARG A 1 77 ? -4.404 4.446 5.673 1.00 97.94 77 ARG A CA 1
ATOM 626 C C . ARG A 1 77 ? -5.681 4.308 4.851 1.00 97.94 77 ARG A C 1
ATOM 628 O O . ARG A 1 77 ? -6.770 4.503 5.384 1.00 97.94 77 ARG A O 1
ATOM 635 N N . LEU A 1 78 ? -5.562 3.934 3.576 1.00 98.00 78 LEU A N 1
ATOM 636 C CA . LEU A 1 78 ? -6.718 3.706 2.711 1.00 98.00 78 LEU A CA 1
ATOM 637 C C . LEU A 1 78 ? -7.590 2.551 3.232 1.00 98.00 78 LEU A C 1
ATOM 639 O O . LEU A 1 78 ? -8.817 2.655 3.195 1.00 98.00 78 LEU A O 1
ATOM 643 N N . PHE A 1 79 ? -6.988 1.473 3.743 1.00 98.25 79 PHE A N 1
ATOM 644 C CA . PHE A 1 79 ? -7.709 0.357 4.364 1.00 98.25 79 PHE A CA 1
ATOM 645 C C . PHE A 1 79 ? -8.469 0.817 5.607 1.00 98.25 79 PHE A C 1
ATOM 647 O O . PHE A 1 79 ? -9.667 0.555 5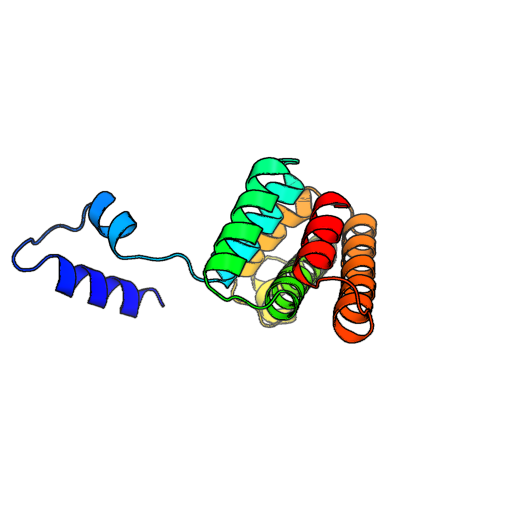.715 1.00 98.25 79 PHE A O 1
ATOM 654 N N . TYR A 1 80 ? -7.805 1.563 6.491 1.00 98.44 80 TYR A N 1
ATOM 655 C CA . TYR A 1 80 ? -8.401 2.107 7.708 1.00 98.44 80 TYR A CA 1
ATOM 656 C C . TYR A 1 80 ? -9.590 3.024 7.397 1.00 98.44 80 TYR A C 1
ATOM 658 O O . TYR A 1 80 ? -10.703 2.788 7.868 1.00 98.44 80 TYR A O 1
ATOM 666 N N . GLN A 1 81 ? -9.387 4.014 6.521 1.00 98.31 81 GLN A N 1
ATOM 667 C CA . GLN A 1 81 ? -10.424 4.956 6.085 1.00 98.31 81 GLN A CA 1
ATOM 668 C C . GLN A 1 81 ? -11.603 4.252 5.400 1.00 98.31 81 GLN A C 1
ATOM 670 O O . GLN A 1 81 ? -12.764 4.578 5.652 1.00 98.31 81 GLN A O 1
ATOM 675 N N . SER A 1 82 ? -11.322 3.260 4.552 1.00 98.19 82 SER A N 1
ATOM 676 C CA . SER A 1 82 ? -12.371 2.489 3.882 1.00 98.19 82 SER A CA 1
ATOM 677 C C . SER A 1 82 ? -13.172 1.653 4.880 1.00 98.19 82 SER A C 1
ATOM 679 O O . SER A 1 82 ? -14.397 1.606 4.786 1.00 98.19 82 SER A O 1
ATOM 681 N N . LYS A 1 83 ? -12.511 1.025 5.863 1.00 98.19 83 LYS A N 1
ATOM 682 C CA . LYS A 1 83 ? -13.174 0.208 6.888 1.00 98.19 83 LYS A CA 1
ATOM 683 C C . LYS A 1 83 ? -14.064 1.051 7.794 1.00 98.19 83 LYS A C 1
ATOM 685 O O . LYS A 1 83 ? -15.230 0.704 7.961 1.00 98.19 83 LYS A O 1
ATOM 690 N N . ILE A 1 84 ? -13.554 2.164 8.326 1.00 98.06 84 ILE A N 1
ATOM 691 C CA . ILE A 1 84 ? -14.318 3.017 9.248 1.00 98.06 84 ILE A CA 1
ATOM 692 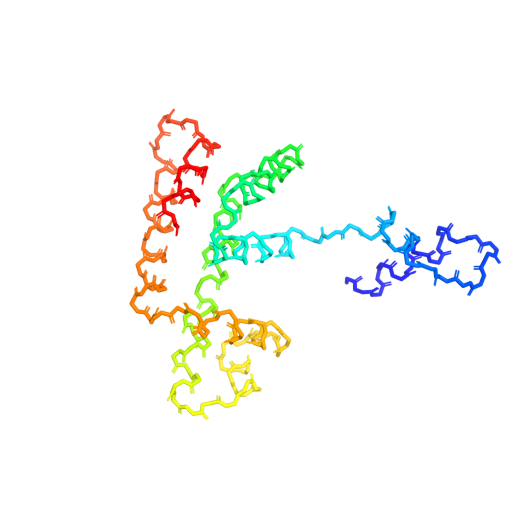C C . ILE A 1 84 ? -15.546 3.635 8.567 1.00 98.06 84 ILE A C 1
ATOM 694 O O . ILE A 1 84 ? -16.621 3.678 9.158 1.00 98.06 84 ILE A O 1
ATOM 698 N N . LEU A 1 85 ? -15.432 4.070 7.307 1.00 98.12 85 LEU A N 1
ATOM 699 C CA . LEU A 1 85 ? -16.576 4.603 6.560 1.00 98.12 85 LEU A CA 1
ATOM 700 C C . LEU A 1 85 ? -17.558 3.496 6.154 1.00 98.12 85 LEU A C 1
ATOM 702 O O . LEU A 1 85 ? -18.769 3.700 6.223 1.00 98.12 85 LEU A O 1
ATOM 706 N N . GLY A 1 86 ? -17.054 2.312 5.795 1.00 97.62 86 GLY A N 1
ATOM 707 C CA . GLY A 1 86 ? -17.891 1.144 5.525 1.00 97.62 86 GLY A CA 1
ATOM 708 C C . GLY A 1 86 ? -18.716 0.722 6.745 1.00 97.62 86 GLY A C 1
ATOM 709 O O . GLY A 1 86 ? -19.905 0.452 6.612 1.00 97.62 86 GLY A O 1
ATOM 710 N N . GLN A 1 87 ? -18.127 0.749 7.945 1.00 96.94 87 GLN A N 1
ATOM 711 C CA . GLN A 1 87 ? -18.839 0.488 9.205 1.00 96.94 87 GLN A CA 1
ATOM 712 C C . GLN A 1 87 ? -19.897 1.553 9.528 1.00 96.94 87 GLN A C 1
ATOM 714 O O . GLN A 1 87 ? -20.903 1.242 10.157 1.00 96.94 87 GLN A O 1
ATOM 719 N N . LYS A 1 88 ? -19.718 2.789 9.046 1.00 97.31 88 LYS A N 1
ATOM 720 C CA . LYS A 1 88 ? -20.723 3.865 9.121 1.00 97.31 88 LYS A CA 1
ATOM 721 C C . LYS A 1 88 ? -21.817 3.759 8.047 1.00 97.31 88 LYS A C 1
ATOM 723 O O . LYS A 1 88 ? -22.631 4.668 7.927 1.00 97.31 88 LYS A O 1
ATOM 728 N N . GLY A 1 89 ? -21.828 2.692 7.243 1.00 97.31 89 GLY A N 1
ATOM 729 C CA . GLY A 1 89 ? -22.847 2.441 6.221 1.00 97.31 89 GLY A CA 1
ATOM 730 C C . GLY A 1 89 ? -22.604 3.128 4.874 1.00 97.31 89 GLY A C 1
ATOM 731 O O . GLY A 1 89 ? -23.485 3.111 4.017 1.00 97.31 89 GLY A O 1
ATOM 732 N N . TYR A 1 90 ? -21.428 3.722 4.649 1.00 98.12 90 TYR A N 1
ATOM 733 C CA . TYR A 1 90 ? -21.122 4.357 3.367 1.00 98.12 90 TYR A CA 1
ATOM 734 C C . TYR A 1 90 ? -20.911 3.288 2.287 1.00 98.12 90 TYR A C 1
ATOM 736 O O . TYR A 1 90 ? -20.146 2.337 2.457 1.00 98.12 90 TYR A O 1
ATOM 744 N N . SER A 1 91 ? -21.537 3.479 1.126 1.00 97.25 91 SER A N 1
ATOM 745 C CA . SER A 1 91 ? -21.256 2.683 -0.072 1.00 97.25 91 SER A CA 1
ATOM 746 C C . SER A 1 91 ? -19.847 2.959 -0.607 1.00 97.25 91 SER A C 1
ATOM 748 O O . SER A 1 91 ? -19.288 4.038 -0.409 1.00 97.25 91 SER A O 1
ATOM 750 N N . GLY A 1 92 ? -19.280 2.025 -1.379 1.00 96.75 92 GLY A N 1
ATOM 751 C CA . GLY A 1 92 ? -17.947 2.203 -1.972 1.00 96.75 92 GLY A CA 1
ATOM 752 C C . GLY A 1 92 ? -17.803 3.473 -2.827 1.00 96.75 92 GLY A C 1
ATOM 753 O O . GLY A 1 92 ? -16.734 4.076 -2.844 1.00 96.75 92 GLY A O 1
ATOM 754 N N . GLN A 1 93 ? -18.877 3.923 -3.489 1.00 97.38 93 GLN A N 1
ATOM 755 C CA . GLN A 1 93 ? -18.883 5.186 -4.239 1.00 97.38 93 GLN A CA 1
ATOM 756 C C . GLN A 1 93 ? -18.861 6.412 -3.319 1.00 97.38 93 GLN A C 1
ATOM 758 O O . GLN A 1 93 ? -18.120 7.359 -3.578 1.00 97.38 93 GLN A O 1
ATOM 763 N N . GLN A 1 94 ? -19.641 6.392 -2.235 1.00 98.19 94 GLN A N 1
ATOM 764 C CA . GLN A 1 94 ? -19.624 7.467 -1.243 1.00 98.19 94 GLN A CA 1
ATOM 765 C C . GLN A 1 94 ? -18.252 7.556 -0.576 1.00 98.19 94 GLN A C 1
ATOM 767 O O . GLN A 1 94 ? -17.699 8.645 -0.503 1.00 98.19 94 GLN A O 1
ATOM 772 N N . ILE A 1 95 ? -17.660 6.420 -0.191 1.00 98.38 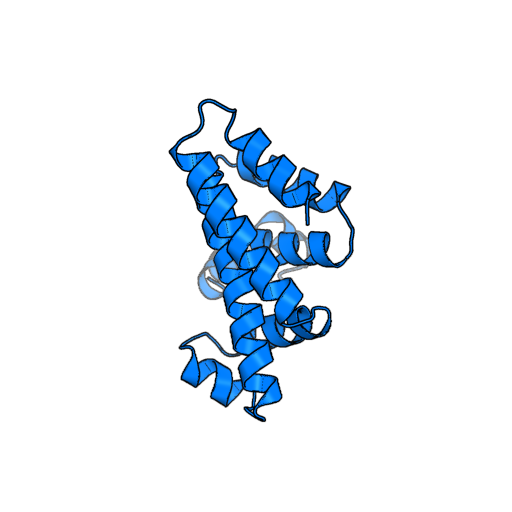95 ILE A N 1
ATOM 773 C CA . ILE A 1 95 ? -16.301 6.361 0.365 1.00 98.38 95 ILE A CA 1
ATOM 774 C C . ILE A 1 95 ? -15.298 6.983 -0.607 1.00 98.38 95 ILE A C 1
ATOM 776 O O . ILE A 1 95 ? -14.565 7.886 -0.218 1.00 98.38 95 ILE A O 1
ATOM 780 N N . ALA A 1 96 ? -15.303 6.549 -1.872 1.00 98.00 96 ALA A N 1
ATOM 781 C CA . ALA A 1 96 ? -14.435 7.074 -2.928 1.00 98.00 96 ALA A CA 1
ATOM 782 C C . ALA A 1 96 ? -14.517 8.598 -3.059 1.00 98.00 96 ALA A C 1
ATOM 784 O O . ALA A 1 96 ? -13.487 9.268 -3.124 1.00 98.00 96 ALA A O 1
ATOM 785 N N . LYS A 1 97 ? -15.735 9.147 -3.022 1.00 97.75 97 LYS A N 1
ATOM 786 C CA . LYS A 1 97 ? -15.960 10.594 -3.033 1.00 97.75 97 LYS A CA 1
ATOM 787 C C . LYS A 1 97 ? -15.441 11.264 -1.758 1.00 97.75 97 LYS A C 1
ATOM 789 O O . LYS A 1 97 ? -14.774 12.287 -1.849 1.00 97.75 97 LYS A O 1
ATOM 794 N N . THR A 1 98 ? -15.724 10.695 -0.586 1.00 97.56 98 THR A N 1
ATOM 795 C CA . THR A 1 98 ? -15.350 11.260 0.721 1.00 97.56 98 THR A CA 1
ATOM 796 C C . THR A 1 98 ? -13.840 11.361 0.904 1.00 97.56 98 THR A C 1
ATOM 798 O O . THR A 1 98 ? -13.365 12.376 1.402 1.00 97.56 98 THR A O 1
ATOM 801 N N . ILE A 1 99 ? -13.085 10.337 0.503 1.00 96.25 99 ILE A N 1
ATOM 802 C CA . ILE A 1 99 ? -11.622 10.312 0.676 1.00 96.25 99 ILE A CA 1
ATOM 803 C C . ILE A 1 99 ? -10.862 10.715 -0.594 1.00 96.25 99 ILE A C 1
ATOM 805 O O . ILE A 1 99 ? -9.639 10.633 -0.620 1.00 96.25 99 ILE A O 1
ATOM 809 N N . ASN A 1 100 ? -11.578 11.148 -1.639 1.00 96.56 100 ASN A N 1
ATOM 810 C CA . ASN A 1 100 ? -11.036 11.551 -2.938 1.00 96.56 100 ASN A CA 1
ATOM 811 C C . ASN A 1 100 ? -10.103 10.499 -3.578 1.00 96.56 100 ASN A C 1
ATOM 813 O O . ASN A 1 100 ? -8.996 10.794 -4.026 1.00 96.56 100 ASN A O 1
ATOM 817 N N . VAL A 1 101 ? -10.551 9.242 -3.606 1.00 95.38 101 VAL A N 1
ATOM 818 C CA . VAL A 1 101 ? -9.815 8.105 -4.182 1.00 95.38 101 VAL A CA 1
ATOM 819 C C . VAL A 1 101 ? -10.679 7.411 -5.224 1.00 95.38 101 VAL A C 1
ATOM 821 O O . VAL A 1 101 ? -11.886 7.269 -5.058 1.00 95.38 101 VAL A O 1
ATOM 824 N N . HIS A 1 102 ? -10.062 6.924 -6.301 1.00 95.25 102 HIS A N 1
ATOM 825 C CA . HIS A 1 102 ? -10.779 6.238 -7.374 1.00 95.25 102 HIS A CA 1
ATOM 826 C C . HIS A 1 102 ? -11.604 5.030 -6.856 1.00 95.25 102 HIS A C 1
ATOM 828 O O . HIS A 1 102 ? -11.055 4.201 -6.118 1.00 95.25 102 HIS A O 1
ATOM 834 N N . PRO A 1 103 ? -12.869 4.837 -7.296 1.00 96.06 103 PRO A N 1
ATOM 835 C CA . PRO A 1 103 ? -13.759 3.786 -6.779 1.00 96.06 103 PRO A CA 1
ATOM 836 C C . PRO A 1 103 ? -13.177 2.371 -6.815 1.00 96.06 103 PRO A C 1
ATOM 838 O O . PRO A 1 103 ? -13.387 1.579 -5.898 1.00 96.06 103 PRO A O 1
ATOM 841 N N . TYR A 1 104 ? -12.394 2.050 -7.848 1.00 94.56 104 TYR A N 1
ATOM 842 C CA . TYR A 1 104 ? -11.727 0.749 -7.947 1.00 94.56 104 TYR A CA 1
ATOM 843 C C . TYR A 1 104 ? -10.715 0.510 -6.813 1.00 94.56 104 TYR A C 1
ATOM 845 O O . TYR A 1 104 ? -10.685 -0.580 -6.244 1.00 94.56 104 TYR A O 1
ATOM 853 N N . ARG A 1 105 ? -9.930 1.526 -6.425 1.00 94.81 105 ARG A N 1
ATOM 854 C CA . ARG A 1 105 ? -8.986 1.403 -5.302 1.00 94.81 105 ARG A CA 1
ATOM 855 C C . ARG A 1 105 ? -9.721 1.234 -3.978 1.00 94.81 105 ARG A C 1
ATOM 857 O O . ARG A 1 105 ? -9.296 0.421 -3.166 1.00 94.81 105 ARG A O 1
ATOM 864 N N . VAL A 1 106 ? -10.844 1.928 -3.794 1.00 97.75 106 VAL A N 1
ATOM 865 C CA . VAL A 1 106 ? -11.702 1.750 -2.613 1.00 97.75 106 VAL A CA 1
ATOM 866 C C . VAL A 1 106 ? -12.291 0.344 -2.556 1.00 97.75 106 VAL A C 1
ATOM 868 O O . VAL A 1 106 ? -12.285 -0.273 -1.497 1.00 97.75 106 VAL A O 1
ATOM 871 N N . LYS A 1 107 ? -12.742 -0.213 -3.686 1.00 97.19 107 LYS A N 1
ATOM 872 C CA . LYS A 1 107 ? -13.225 -1.601 -3.743 1.00 97.19 107 LYS A CA 1
ATOM 873 C C . LYS A 1 107 ? -12.150 -2.590 -3.281 1.00 97.19 107 LYS A C 1
ATOM 875 O O . LYS A 1 107 ? -12.433 -3.456 -2.457 1.00 97.19 107 LYS A O 1
ATOM 880 N N . LEU A 1 108 ? -10.925 -2.452 -3.788 1.00 95.88 108 LEU A N 1
ATOM 881 C CA . LEU A 1 108 ? -9.797 -3.290 -3.371 1.00 95.88 108 LEU A CA 1
ATOM 882 C C . LEU A 1 108 ? -9.459 -3.099 -1.885 1.00 95.88 108 LEU A C 1
ATOM 884 O O . LEU A 1 108 ? -9.256 -4.076 -1.168 1.00 95.88 108 LEU A O 1
ATOM 888 N N . ALA A 1 109 ? -9.462 -1.854 -1.409 1.00 97.00 109 ALA A N 1
ATOM 889 C CA . ALA A 1 109 ? -9.207 -1.518 -0.015 1.00 97.00 109 ALA A CA 1
ATOM 890 C C . ALA A 1 109 ? -10.254 -2.099 0.940 1.00 97.00 109 ALA A C 1
ATOM 892 O O . ALA A 1 109 ? -9.886 -2.677 1.955 1.00 97.00 109 ALA A O 1
ATOM 893 N N . LEU A 1 110 ? -11.543 -2.008 0.603 1.00 97.31 110 LEU A N 1
ATOM 894 C CA . LEU A 1 110 ? -12.627 -2.620 1.374 1.00 97.31 110 LEU A CA 1
ATOM 895 C C . LEU A 1 110 ? -12.467 -4.138 1.462 1.00 97.31 110 LEU A C 1
ATOM 897 O O . LEU A 1 110 ? -12.686 -4.709 2.526 1.00 97.31 110 LEU A O 1
ATOM 901 N N . ASN A 1 111 ? -12.068 -4.794 0.369 1.00 95.81 111 ASN A N 1
ATOM 902 C CA . ASN A 1 111 ? -11.821 -6.235 0.371 1.00 95.81 111 ASN A CA 1
ATOM 903 C C . ASN A 1 111 ? -10.650 -6.609 1.286 1.00 95.81 111 ASN A C 1
ATOM 905 O O . ASN A 1 111 ? -10.762 -7.560 2.055 1.00 95.81 111 ASN A O 1
ATOM 909 N N . GLN A 1 112 ? -9.557 -5.844 1.243 1.00 95.00 112 GLN A N 1
ATOM 910 C CA . GLN A 1 112 ? -8.409 -6.074 2.119 1.00 95.00 112 GLN A CA 1
ATOM 911 C C . GLN A 1 112 ? -8.747 -5.802 3.585 1.00 95.00 112 GLN A C 1
ATOM 913 O O . GLN A 1 112 ? -8.499 -6.650 4.441 1.00 95.00 112 GLN A O 1
ATOM 918 N N . ALA A 1 113 ? -9.389 -4.672 3.874 1.00 96.19 113 ALA A N 1
ATOM 919 C CA . ALA A 1 113 ? -9.670 -4.222 5.232 1.00 96.19 113 ALA A CA 1
ATOM 920 C C . ALA A 1 113 ? -10.682 -5.100 5.994 1.00 96.19 113 ALA A C 1
ATOM 922 O O . ALA A 1 113 ? -10.769 -5.017 7.218 1.00 96.19 113 ALA A O 1
ATOM 923 N N . ARG A 1 114 ? -11.434 -5.972 5.306 1.00 94.69 114 ARG A N 1
ATOM 924 C CA . ARG A 1 114 ? -12.298 -6.978 5.953 1.00 94.69 114 ARG A CA 1
ATOM 925 C C . ARG A 1 114 ? -11.525 -7.965 6.827 1.00 94.69 114 ARG A C 1
ATOM 927 O O . ARG A 1 114 ? -12.104 -8.474 7.773 1.00 94.69 114 ARG A O 1
ATOM 934 N N . HIS A 1 115 ? -10.251 -8.206 6.528 1.00 93.75 115 HIS A N 1
ATOM 935 C CA . HIS A 1 115 ? -9.418 -9.178 7.243 1.00 93.75 115 HIS A CA 1
ATOM 936 C C . HIS A 1 115 ? -8.653 -8.587 8.432 1.00 93.75 115 HIS A C 1
ATOM 938 O O . HIS A 1 115 ? -7.850 -9.285 9.042 1.00 93.75 115 HIS A O 1
ATOM 944 N N . TYR A 1 116 ? -8.854 -7.304 8.725 1.00 95.12 116 TYR A N 1
ATOM 945 C CA . TYR A 1 116 ? -8.169 -6.605 9.802 1.00 95.12 116 TYR A CA 1
ATOM 946 C C . TYR A 1 116 ? -9.173 -6.001 10.763 1.00 95.12 116 TYR A C 1
ATOM 948 O O . TYR A 1 116 ? -10.193 -5.482 10.313 1.00 95.12 116 TYR A O 1
ATOM 956 N N . GLU A 1 117 ? -8.846 -5.949 12.049 1.00 96.69 117 GLU A N 1
ATOM 957 C CA . GLU A 1 117 ? -9.530 -5.052 12.976 1.00 96.69 117 GLU A CA 1
ATOM 958 C C . GLU A 1 117 ? -9.050 -3.607 12.797 1.00 96.69 117 GLU A C 1
ATOM 960 O O . GLU A 1 117 ? -7.947 -3.357 12.301 1.00 96.69 117 GLU A O 1
ATOM 965 N N . LEU A 1 118 ? -9.896 -2.633 13.161 1.00 97.25 118 LEU A N 1
ATOM 966 C CA . LEU A 1 118 ? -9.526 -1.213 13.055 1.00 97.25 118 LEU A CA 1
ATOM 967 C C . LEU A 1 118 ? -8.283 -0.896 13.891 1.00 97.25 118 LEU A C 1
ATOM 969 O O . LEU A 1 118 ? -7.396 -0.198 13.409 1.00 97.25 118 LEU A O 1
ATOM 973 N N . GLU A 1 119 ? -8.210 -1.446 15.102 1.00 97.44 119 GLU A N 1
ATOM 974 C CA . GLU A 1 119 ? -7.062 -1.292 15.997 1.00 97.44 119 GLU A CA 1
ATOM 975 C C . GLU A 1 119 ? -5.786 -1.880 15.383 1.00 97.44 119 GLU A C 1
ATOM 977 O O . GLU A 1 119 ? -4.745 -1.233 15.394 1.00 97.44 119 GLU A O 1
ATOM 982 N N . SER A 1 120 ? -5.869 -3.048 14.735 1.00 96.50 120 SER A N 1
ATOM 983 C CA . SER A 1 120 ? -4.720 -3.630 14.031 1.00 96.50 120 SER A CA 1
ATOM 984 C C . SER A 1 120 ? -4.221 -2.725 12.905 1.00 96.50 120 SER A C 1
ATOM 986 O O . SER A 1 120 ? -3.019 -2.536 12.759 1.00 96.50 120 SER A O 1
ATOM 988 N N . LEU A 1 121 ? -5.124 -2.139 12.112 1.00 97.38 121 LEU A N 1
ATOM 989 C CA . LEU A 1 121 ? -4.739 -1.191 11.061 1.00 97.38 121 LEU A CA 1
ATOM 990 C C . LEU A 1 121 ? -4.094 0.073 11.638 1.00 97.38 121 LEU A C 1
ATOM 992 O O . LEU A 1 121 ? -3.135 0.568 11.051 1.00 97.38 121 LEU A O 1
ATOM 996 N N . LEU A 1 122 ? -4.605 0.577 12.763 1.00 97.44 122 LEU A N 1
ATOM 997 C CA . LEU A 1 122 ? -4.040 1.738 13.447 1.00 97.44 122 LEU A CA 1
ATOM 998 C C . LEU A 1 122 ? -2.623 1.441 13.956 1.00 97.44 122 LEU A C 1
ATOM 1000 O O . LEU A 1 122 ? -1.699 2.159 13.592 1.00 97.44 122 LEU A O 1
ATOM 1004 N N . ASN A 1 123 ? -2.428 0.310 14.640 1.00 97.81 123 ASN A N 1
ATOM 1005 C CA . ASN A 1 123 ? -1.114 -0.135 15.116 1.00 97.81 123 ASN A CA 1
ATOM 1006 C C . ASN A 1 123 ? -0.103 -0.289 13.967 1.00 97.81 123 ASN A C 1
ATOM 1008 O O . ASN A 1 123 ? 1.063 0.074 14.096 1.00 97.81 123 ASN A O 1
ATOM 1012 N N . ILE A 1 124 ? -0.536 -0.794 12.805 1.00 97.62 124 ILE A N 1
ATOM 1013 C CA . ILE A 1 124 ? 0.334 -0.881 11.622 1.00 97.62 124 ILE A CA 1
ATOM 1014 C C . ILE A 1 124 ? 0.724 0.515 11.118 1.00 97.62 124 ILE A C 1
ATOM 1016 O O . ILE A 1 124 ? 1.8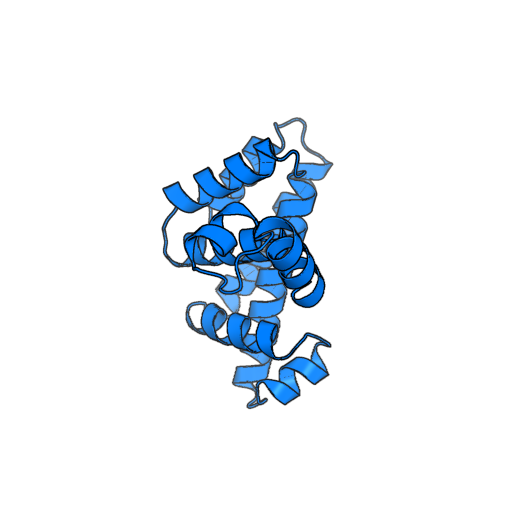72 0.720 10.723 1.00 97.62 124 ILE A O 1
ATOM 1020 N N . ILE A 1 125 ? -0.205 1.475 11.112 1.00 98.12 125 ILE A N 1
ATOM 1021 C CA . ILE A 1 125 ? 0.076 2.862 10.712 1.00 98.12 125 ILE A CA 1
ATOM 1022 C C . ILE A 1 125 ? 1.071 3.513 11.684 1.00 98.12 125 ILE A C 1
ATOM 1024 O O . ILE A 1 125 ? 1.989 4.194 11.222 1.00 98.12 125 ILE A O 1
ATOM 1028 N N . ASP A 1 126 ? 0.950 3.255 12.985 1.00 98.00 126 ASP A N 1
ATOM 1029 C CA . ASP A 1 126 ? 1.895 3.746 13.993 1.00 98.00 126 ASP A CA 1
ATOM 1030 C C . ASP A 1 126 ? 3.288 3.126 13.797 1.00 98.00 126 ASP A C 1
ATOM 1032 O O . ASP A 1 126 ? 4.284 3.846 13.700 1.00 98.00 126 ASP A O 1
ATOM 1036 N N . ASN A 1 127 ? 3.364 1.811 13.563 1.00 97.94 127 ASN A N 1
ATOM 1037 C CA . ASN A 1 127 ? 4.616 1.133 13.210 1.00 97.94 127 ASN A CA 1
ATOM 1038 C C . ASN A 1 127 ? 5.241 1.692 11.921 1.00 97.94 127 ASN A C 1
ATOM 1040 O O . ASN A 1 127 ? 6.468 1.777 11.803 1.00 97.94 127 ASN A O 1
ATOM 1044 N N . CYS A 1 128 ? 4.425 2.101 10.942 1.00 98.00 128 CYS A N 1
ATOM 1045 C CA . CYS A 1 128 ? 4.926 2.783 9.750 1.00 98.00 128 CYS A CA 1
ATOM 1046 C C . CYS A 1 128 ? 5.570 4.131 10.105 1.00 98.00 128 CYS A C 1
ATOM 1048 O O . CYS A 1 128 ? 6.607 4.469 9.537 1.00 98.00 128 CYS A O 1
ATOM 1050 N N . ALA A 1 129 ? 4.976 4.901 11.022 1.00 97.75 129 ALA A N 1
ATOM 1051 C CA . ALA A 1 129 ? 5.517 6.187 11.460 1.00 97.75 129 ALA A CA 1
ATOM 1052 C C . ALA A 1 129 ? 6.844 6.014 12.217 1.00 97.75 129 ALA A C 1
ATOM 1054 O O . ALA A 1 129 ? 7.814 6.718 11.930 1.00 97.75 129 ALA A O 1
ATOM 1055 N N . GLU A 1 130 ? 6.933 5.024 13.108 1.00 97.19 130 GLU A N 1
ATOM 1056 C CA . GLU A 1 130 ? 8.195 4.676 13.769 1.00 97.19 130 GLU A CA 1
ATOM 1057 C C . GLU A 1 130 ? 9.273 4.244 12.771 1.00 97.19 130 GLU A C 1
ATOM 1059 O O . GLU A 1 130 ? 10.444 4.611 12.896 1.00 97.19 130 GLU A O 1
ATOM 1064 N N . THR A 1 131 ? 8.891 3.456 11.765 1.00 97.94 131 THR A N 1
ATOM 1065 C CA . THR A 1 131 ? 9.817 2.984 10.730 1.00 97.94 131 THR A CA 1
ATOM 1066 C C . THR A 1 131 ? 10.301 4.141 9.858 1.00 97.94 131 THR A C 1
ATOM 1068 O O . THR A 1 131 ? 11.484 4.199 9.533 1.00 97.94 131 THR A O 1
ATOM 1071 N N . ASP A 1 132 ? 9.436 5.104 9.534 1.00 97.81 132 ASP A N 1
ATOM 1072 C CA . ASP A 1 132 ? 9.816 6.318 8.805 1.00 97.81 132 ASP A CA 1
ATOM 1073 C C . ASP A 1 132 ? 10.832 7.145 9.603 1.00 97.81 132 ASP A C 1
ATOM 1075 O O . ASP A 1 132 ? 11.857 7.561 9.057 1.00 97.81 132 ASP A O 1
ATOM 1079 N N . TYR A 1 133 ? 10.610 7.296 10.913 1.00 96.81 133 TYR A N 1
ATOM 1080 C CA . TYR A 1 133 ? 11.578 7.933 11.801 1.00 96.81 133 TYR A CA 1
ATOM 1081 C C . TYR A 1 133 ? 12.924 7.193 11.793 1.00 96.81 133 TYR A C 1
ATOM 1083 O O . TYR A 1 133 ? 13.968 7.823 11.601 1.00 96.81 133 TYR A O 1
ATOM 1091 N N . LYS A 1 134 ? 12.921 5.857 11.922 1.00 96.50 134 LYS A N 1
ATOM 1092 C CA . LYS A 1 134 ? 14.140 5.026 11.866 1.00 96.50 134 LYS A CA 1
ATOM 1093 C C . LYS A 1 134 ? 14.868 5.176 10.527 1.00 96.50 134 LYS A C 1
ATOM 1095 O O . LYS A 1 134 ? 16.080 5.356 10.528 1.00 96.50 134 LYS A O 1
ATOM 1100 N N . LEU A 1 135 ? 14.156 5.184 9.398 1.00 96.00 135 LEU A N 1
ATOM 1101 C CA . LEU A 1 135 ? 14.752 5.368 8.066 1.00 96.00 135 LEU A CA 1
ATOM 1102 C C . LEU A 1 135 ? 15.435 6.732 7.882 1.00 96.00 135 LEU A C 1
ATOM 1104 O O . LEU A 1 135 ? 16.358 6.845 7.072 1.00 96.00 135 LEU A O 1
ATOM 1108 N N . LYS A 1 136 ? 14.971 7.764 8.595 1.00 94.50 136 LYS A N 1
ATOM 1109 C CA . LYS A 1 136 ? 15.495 9.136 8.504 1.00 94.50 136 LYS A CA 1
ATOM 1110 C C . LYS A 1 136 ? 16.614 9.439 9.496 1.00 94.50 136 LYS A C 1
ATOM 1112 O O . LYS A 1 136 ? 17.417 10.324 9.223 1.00 94.50 136 LYS A O 1
ATOM 1117 N N . SER A 1 137 ? 16.644 8.750 10.634 1.00 91.62 137 SER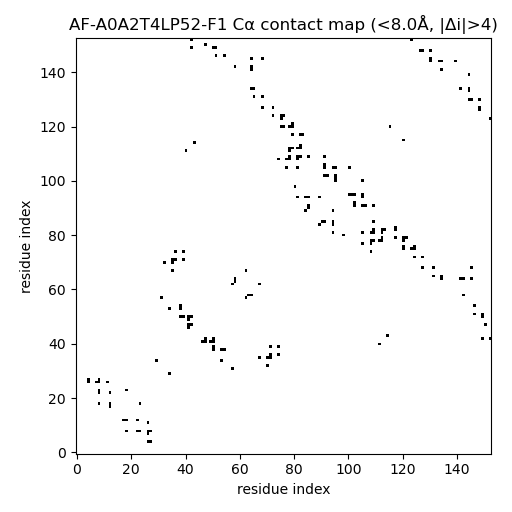 A N 1
ATOM 1118 C CA . SER A 1 137 ? 17.513 9.099 11.769 1.00 91.62 137 SER A CA 1
ATOM 1119 C C . SER A 1 137 ? 18.548 8.034 12.135 1.00 91.62 137 SER A C 1
ATOM 1121 O O . SER A 1 137 ? 19.503 8.339 12.845 1.00 91.62 137 SER A O 1
ATOM 1123 N N . SER A 1 138 ? 18.379 6.792 11.674 1.00 87.50 138 SER A N 1
ATOM 1124 C CA . SER A 1 138 ? 19.261 5.681 12.034 1.00 87.50 138 SER A CA 1
ATOM 1125 C C . SER A 1 138 ? 20.482 5.579 11.120 1.00 87.50 138 SER A C 1
ATOM 1127 O O . SER A 1 138 ? 20.407 5.851 9.923 1.00 87.50 138 SER A O 1
ATOM 1129 N N . TYR A 1 139 ? 21.589 5.089 11.682 1.00 88.38 139 TYR A N 1
ATOM 1130 C CA . TYR A 1 139 ? 22.777 4.653 10.936 1.00 88.38 139 TYR A CA 1
ATOM 1131 C C . TYR A 1 139 ? 22.654 3.216 10.396 1.00 88.38 139 TYR A C 1
ATOM 1133 O O . TYR A 1 139 ? 23.551 2.737 9.707 1.00 88.38 139 TYR A O 1
ATOM 1141 N N . MET A 1 140 ? 21.572 2.505 10.736 1.00 89.44 140 MET A N 1
ATOM 1142 C CA . MET A 1 140 ? 21.307 1.150 10.252 1.00 89.44 140 MET A CA 1
ATOM 1143 C C . MET A 1 140 ? 20.975 1.156 8.757 1.00 89.44 140 MET A C 1
ATOM 1145 O O . MET A 1 140 ? 20.378 2.101 8.238 1.00 89.44 140 MET A O 1
ATOM 1149 N N . ASP A 1 141 ? 21.331 0.065 8.080 1.00 93.94 141 ASP A N 1
ATOM 1150 C CA . ASP A 1 141 ? 20.989 -0.142 6.680 1.00 93.94 141 ASP A CA 1
ATOM 1151 C C . ASP A 1 141 ? 19.473 0.001 6.439 1.00 93.94 141 ASP A C 1
ATOM 1153 O O . ASP A 1 141 ? 18.641 -0.633 7.095 1.00 93.94 141 ASP A O 1
ATOM 1157 N N . LYS A 1 142 ? 19.109 0.864 5.485 1.00 94.19 142 LYS A N 1
ATOM 1158 C CA . LYS A 1 142 ? 17.710 1.211 5.205 1.00 94.19 142 LYS A CA 1
ATOM 1159 C C . LYS A 1 142 ? 16.922 0.041 4.618 1.00 94.19 142 LYS A C 1
ATOM 1161 O O . LYS A 1 142 ? 15.708 -0.017 4.817 1.00 94.19 142 LYS A O 1
ATOM 1166 N N . HIS A 1 143 ? 17.581 -0.874 3.903 1.00 94.00 143 HIS A N 1
ATOM 1167 C CA . HIS A 1 143 ? 16.922 -2.066 3.369 1.00 94.00 143 HIS A CA 1
ATOM 1168 C C . HIS A 1 143 ? 16.562 -2.998 4.522 1.00 94.00 143 HIS A C 1
ATOM 1170 O O . HIS A 1 143 ? 15.414 -3.425 4.624 1.00 94.00 143 HIS A O 1
ATOM 1176 N N . LEU A 1 144 ? 17.502 -3.214 5.444 1.00 94.19 144 LEU A N 1
ATOM 1177 C CA . LEU A 1 144 ? 17.286 -4.015 6.643 1.00 94.19 144 LEU A CA 1
ATOM 1178 C C . LEU A 1 144 ? 16.155 -3.454 7.515 1.00 94.19 144 LEU A C 1
ATOM 1180 O O . LEU A 1 144 ? 15.300 -4.219 7.956 1.00 94.19 144 LEU A O 1
ATOM 1184 N N . ILE A 1 145 ? 16.097 -2.133 7.725 1.00 96.12 145 ILE A N 1
ATOM 1185 C CA . ILE A 1 145 ? 14.991 -1.496 8.466 1.00 96.12 145 ILE A CA 1
ATOM 1186 C C . ILE A 1 145 ? 13.636 -1.859 7.839 1.00 96.12 145 ILE A C 1
ATOM 1188 O O . ILE A 1 145 ? 12.704 -2.234 8.553 1.00 96.12 145 ILE A O 1
ATOM 1192 N N . LEU A 1 146 ? 13.524 -1.771 6.509 1.00 95.81 146 LEU A N 1
ATOM 1193 C CA . LEU A 1 146 ? 12.282 -2.077 5.803 1.00 95.81 146 LEU A CA 1
ATOM 1194 C C . LEU A 1 146 ? 11.942 -3.576 5.845 1.00 95.81 146 LEU A C 1
ATOM 1196 O O . LEU A 1 146 ? 10.780 -3.929 6.045 1.00 95.81 146 LEU A O 1
ATOM 1200 N N . GLU A 1 147 ? 12.929 -4.460 5.682 1.00 94.31 147 GLU A N 1
ATOM 1201 C CA . GLU A 1 147 ? 12.725 -5.910 5.779 1.00 94.31 147 GLU A CA 1
ATOM 1202 C C . GLU A 1 147 ? 12.246 -6.317 7.177 1.00 94.31 147 GLU A C 1
ATOM 1204 O O . GLU A 1 147 ? 11.270 -7.061 7.297 1.00 94.31 147 GLU A O 1
ATOM 1209 N N . LEU A 1 148 ? 12.873 -5.788 8.233 1.00 94.44 148 LEU A N 1
ATOM 1210 C CA . LEU A 1 148 ? 12.474 -6.042 9.618 1.00 94.44 148 LEU A CA 1
ATOM 1211 C C . LEU A 1 148 ? 11.055 -5.545 9.898 1.00 94.44 148 LEU A C 1
ATOM 1213 O O . LEU A 1 148 ? 10.266 -6.273 10.500 1.00 94.44 148 LEU A O 1
ATOM 1217 N N . PHE A 1 149 ? 10.706 -4.351 9.413 1.00 95.81 149 PHE A N 1
ATOM 1218 C CA . PHE A 1 149 ? 9.341 -3.838 9.499 1.00 95.81 149 PHE A CA 1
ATOM 1219 C C . PHE A 1 149 ? 8.348 -4.818 8.862 1.00 95.81 149 PHE A C 1
ATOM 1221 O O . PHE A 1 149 ? 7.390 -5.230 9.509 1.00 95.81 149 PHE A O 1
ATOM 1228 N N . ILE A 1 150 ? 8.610 -5.283 7.640 1.00 94.00 150 ILE A N 1
ATOM 1229 C CA . ILE A 1 150 ? 7.715 -6.208 6.926 1.00 94.00 150 ILE A CA 1
ATOM 1230 C C . ILE A 1 150 ? 7.606 -7.570 7.618 1.00 94.00 150 ILE A C 1
ATOM 1232 O O . ILE A 1 150 ? 6.539 -8.177 7.594 1.00 94.00 150 ILE A O 1
ATOM 1236 N N . LEU A 1 151 ? 8.680 -8.058 8.242 1.00 92.81 151 LEU A N 1
ATOM 1237 C CA . LEU A 1 151 ? 8.652 -9.301 9.017 1.00 92.81 151 LEU A CA 1
ATOM 1238 C C . LEU A 1 151 ? 7.897 -9.169 10.341 1.00 92.81 151 LEU A C 1
ATOM 1240 O O . LEU A 1 151 ? 7.386 -10.181 10.828 1.00 92.81 151 LEU A O 1
ATOM 1244 N N . SER A 1 152 ? 7.849 -7.960 10.908 1.00 91.81 152 SER A N 1
ATOM 1245 C CA . SER A 1 152 ? 7.142 -7.663 12.159 1.00 91.81 152 SER A CA 1
ATOM 1246 C C . SER A 1 152 ? 5.621 -7.568 11.995 1.00 91.81 152 SER A C 1
ATOM 1248 O O . SER A 1 152 ? 4.899 -7.700 12.981 1.00 91.81 152 SER A O 1
ATOM 1250 N N . LEU A 1 153 ? 5.153 -7.369 10.757 1.00 88.25 153 LEU A N 1
ATOM 1251 C CA . LEU A 1 153 ? 3.743 -7.435 10.366 1.00 88.25 153 LEU A CA 1
ATOM 1252 C C . LEU A 1 153 ? 3.244 -8.889 10.249 1.00 88.25 153 LEU A C 1
ATOM 1254 O O . LEU A 1 153 ? 2.012 -9.057 10.367 1.00 88.25 153 LEU A O 1
#

InterPro domains:
  IPR005790 DNA polymerase III, delta subunit [PTHR34388] (2-153)
  IPR005790 DNA polymerase III, delta subunit [TIGR01128] (2-153)
  IPR008921 DNA polymerase III, clamp loader complex, gamma/delta/delta subunit, C-terminal [SSF48019] (34-153)
  IPR048466 DNA polymerase III delta subunit-like, C-terminal domain [PF21694] (33-152)

Sequence (153 aa):
IVKQEIEKLILFLGDRTTINKNDVHQIVNRSLEQNVFLLTEYIQKNKKTKAIQMVKDLIAMKEEPIKLLALITSNYRLFYQSKILGQKGYSGQQIAKTINVHPYRVKLALNQARHYELESLLNIIDNCAETDYKLKSSYMDKHLILELFILSL

Radius of gyration: 17.86 Å; Cα contacts (8 Å, |Δi|>4): 116; chains: 1; bounding box: 46×27×54 Å

Organism: NCBI:txid29382

Mean predicted aligned error: 4.77 Å

Nearest PDB structures (foldseek):
  3zh9-assembly1_B  TM=9.707E-01  e=1.748E-11  Bacillus subtilis subsp. subtilis str. 168
  8vap-assembly1_A  TM=6.178E-01  e=3.465E-03  Escherichia coli
  3glh-assembly3_L  TM=6.835E-01  e=4.230E-03  Escherichia coli K-12
  8vap-assembly1_D  TM=6.737E-01  e=8.089E-03  Escherichia coli
  3glf-assembly2_G  TM=7.252E-01  e=1.206E-02  Escherichia coli K-12

Secondary structure (DSSP, 8-state):
-HHHHHHHHHHH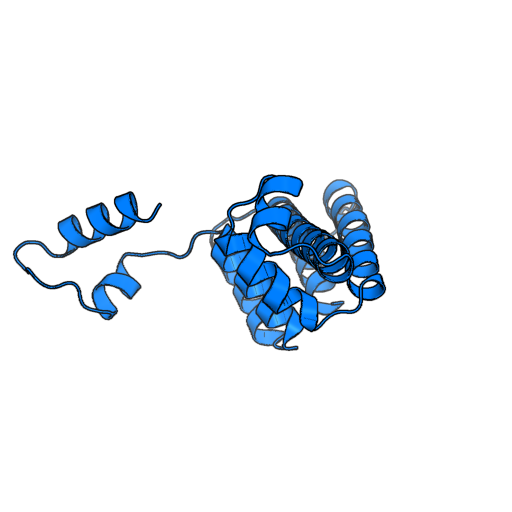HTT-----HHHHHHH-PPPHHHHHHHHHHHHHTT-HHHHHHHHHHHHHTT--HHHHHHHHHHHHHHHHHHHHHHHTT--HHHHHHHTT--HHHHHHHHHHHTTS-HHHHHHHHHHHHHHHHHHHH-SS-HHHHHHHHHHH-